Protein AF-A0A7H4PKT1-F1 (afdb_monomer_lite)

Structure (mmCIF, N/CA/C/O backbone):
data_AF-A0A7H4PKT1-F1
#
_entry.id   AF-A0A7H4PKT1-F1
#
loop_
_atom_site.group_PDB
_atom_site.id
_atom_site.type_symbol
_atom_site.label_atom_id
_atom_site.label_alt_id
_atom_site.label_comp_id
_atom_site.label_asym_id
_atom_site.label_entity_id
_atom_site.label_seq_id
_atom_site.pdbx_PDB_ins_code
_atom_site.Cartn_x
_atom_site.Cartn_y
_atom_site.Cartn_z
_atom_site.occupancy
_atom_site.B_iso_or_equiv
_atom_site.auth_seq_id
_atom_site.auth_comp_id
_atom_site.auth_asym_id
_atom_site.auth_atom_id
_atom_site.pdbx_PDB_model_num
ATOM 1 N N . MET A 1 1 ? 8.432 -3.704 10.593 1.00 69.25 1 MET A N 1
ATOM 2 C CA . MET A 1 1 ? 7.170 -3.297 9.937 1.00 69.25 1 MET A CA 1
ATOM 3 C C . MET A 1 1 ? 6.011 -3.115 10.908 1.00 69.25 1 MET A C 1
ATOM 5 O O . MET A 1 1 ? 5.411 -2.057 10.850 1.00 69.25 1 MET A O 1
ATOM 9 N N . ALA A 1 2 ? 5.717 -4.049 11.823 1.00 78.56 2 ALA A N 1
ATOM 10 C CA . ALA A 1 2 ? 4.533 -3.954 12.696 1.00 78.56 2 ALA A CA 1
ATOM 11 C C . ALA A 1 2 ? 4.415 -2.639 13.501 1.00 78.56 2 ALA A C 1
ATOM 13 O O . ALA A 1 2 ? 3.371 -1.999 13.464 1.00 78.56 2 ALA A O 1
ATOM 14 N N . MET A 1 3 ? 5.487 -2.190 14.168 1.00 85.56 3 MET A N 1
ATOM 15 C CA . MET A 1 3 ? 5.448 -0.941 14.946 1.00 85.56 3 MET A CA 1
ATOM 16 C C . MET A 1 3 ? 5.307 0.313 14.069 1.00 85.56 3 MET A C 1
ATOM 18 O O . MET A 1 3 ? 4.517 1.194 14.391 1.00 85.56 3 MET A O 1
ATOM 22 N N . LEU A 1 4 ? 6.015 0.374 12.935 1.00 86.81 4 LEU A N 1
ATOM 23 C CA . LEU A 1 4 ? 5.881 1.475 11.973 1.00 86.81 4 LEU A CA 1
ATOM 24 C C . LEU A 1 4 ? 4.470 1.511 11.366 1.00 86.81 4 LEU A C 1
ATOM 26 O O . LEU A 1 4 ? 3.860 2.569 11.316 1.00 86.81 4 LEU A O 1
ATOM 30 N N . GLY A 1 5 ? 3.928 0.352 10.981 1.00 82.88 5 GLY A N 1
ATOM 31 C CA . GLY A 1 5 ? 2.562 0.220 10.471 1.00 82.88 5 GLY A CA 1
ATOM 32 C C . GLY A 1 5 ? 1.507 0.645 11.493 1.00 82.88 5 GLY A C 1
ATOM 33 O O . GLY A 1 5 ? 0.538 1.297 11.122 1.00 82.88 5 GLY A O 1
ATOM 34 N N . ALA A 1 6 ? 1.726 0.374 12.785 1.00 85.19 6 ALA A N 1
ATOM 35 C CA . ALA A 1 6 ? 0.849 0.853 13.854 1.00 85.19 6 ALA A CA 1
ATOM 36 C C . ALA A 1 6 ? 0.838 2.381 13.969 1.00 85.19 6 ALA A C 1
ATOM 38 O O . ALA A 1 6 ? -0.232 2.981 14.070 1.00 85.19 6 ALA A O 1
ATOM 39 N N . ILE A 1 7 ? 2.016 3.009 13.919 1.00 89.06 7 ILE A N 1
ATOM 40 C CA . ILE A 1 7 ? 2.157 4.470 13.966 1.00 89.06 7 ILE A CA 1
ATOM 41 C C . ILE A 1 7 ? 1.513 5.104 12.728 1.00 89.06 7 ILE A C 1
ATOM 43 O O . ILE A 1 7 ? 0.706 6.021 12.860 1.00 89.06 7 ILE A O 1
ATOM 47 N N . GLU A 1 8 ? 1.808 4.579 11.539 1.00 87.25 8 GLU A N 1
ATOM 48 C CA . GLU A 1 8 ? 1.248 5.063 10.274 1.00 87.25 8 GLU A CA 1
ATOM 49 C C . GLU A 1 8 ? -0.271 4.876 10.209 1.00 87.25 8 GLU A C 1
ATOM 51 O O . GLU A 1 8 ? -0.988 5.779 9.786 1.00 87.25 8 GLU A O 1
ATOM 56 N N . SER A 1 9 ? -0.797 3.738 10.670 1.00 85.19 9 SER A N 1
ATOM 57 C CA . SER A 1 9 ? -2.240 3.494 10.742 1.00 85.19 9 SER A CA 1
ATOM 58 C C . SER A 1 9 ? -2.931 4.462 11.701 1.00 85.19 9 SER A C 1
ATOM 60 O O . SER A 1 9 ? -4.031 4.923 11.394 1.00 85.19 9 SER A O 1
ATOM 62 N N . LEU A 1 10 ? -2.302 4.789 12.833 1.00 87.50 10 LEU A N 1
ATOM 63 C CA . LEU A 1 10 ? -2.826 5.770 13.780 1.00 87.50 10 LEU A CA 1
ATOM 64 C C . LEU A 1 10 ? -2.793 7.185 13.186 1.00 87.50 10 LEU A C 1
ATOM 66 O O . LEU A 1 10 ? -3.784 7.905 13.280 1.00 87.50 10 LEU A O 1
ATOM 70 N N . LEU A 1 11 ? -1.695 7.564 12.524 1.00 86.12 11 LEU A N 1
ATOM 71 C CA . LEU A 1 11 ? -1.561 8.851 11.840 1.00 86.12 11 LEU A CA 1
ATOM 72 C C . LEU A 1 11 ? -2.599 8.997 10.720 1.00 86.12 11 LEU A C 1
ATOM 74 O O . LEU A 1 11 ? -3.273 10.021 10.628 1.00 86.12 11 LEU A O 1
ATOM 78 N N . CYS A 1 12 ? -2.776 7.950 9.913 1.00 82.12 12 CYS A N 1
ATOM 79 C CA . CYS A 1 12 ? -3.776 7.897 8.854 1.00 82.12 12 CYS A CA 1
ATOM 80 C C . CYS A 1 12 ? -5.191 8.045 9.429 1.00 82.12 12 CYS A C 1
ATOM 82 O O . CYS A 1 12 ? -5.964 8.852 8.922 1.00 82.12 12 CYS A O 1
ATOM 84 N N . ALA A 1 13 ? -5.506 7.339 10.523 1.00 84.75 13 ALA A N 1
ATOM 85 C CA . ALA A 1 13 ? -6.791 7.459 11.205 1.00 84.75 13 ALA A CA 1
ATOM 86 C C . ALA A 1 13 ? -7.036 8.887 11.713 1.00 84.75 13 ALA A C 1
ATOM 88 O O . ALA A 1 13 ? -8.096 9.434 11.456 1.00 84.75 13 ALA A O 1
ATOM 89 N N . VAL A 1 14 ? -6.057 9.537 12.352 1.00 85.75 14 VAL A N 1
ATOM 90 C CA . VAL A 1 14 ? -6.216 10.916 12.855 1.00 85.75 14 VAL A CA 1
ATOM 91 C C . VAL A 1 14 ? -6.408 11.926 11.718 1.00 85.75 14 VAL A C 1
ATOM 93 O O . VAL A 1 14 ? -7.255 12.814 11.823 1.00 85.75 14 VAL A O 1
ATOM 96 N N . VAL A 1 15 ? -5.654 11.794 10.623 1.00 85.06 15 VAL A N 1
ATOM 97 C CA . VAL A 1 15 ? -5.782 12.680 9.454 1.00 85.06 15 VAL A CA 1
ATOM 98 C C . VAL 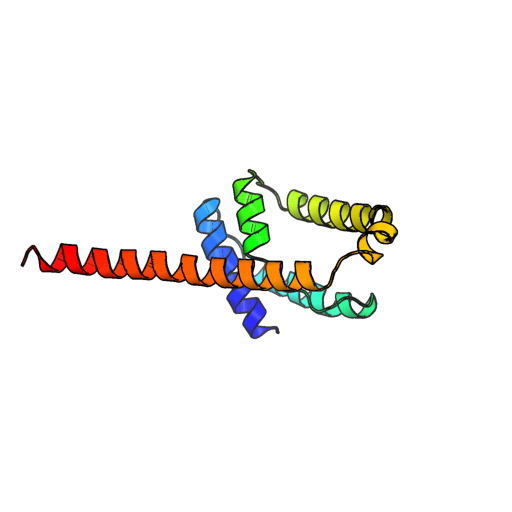A 1 15 ? -7.128 12.475 8.756 1.00 85.06 15 VAL A C 1
ATOM 100 O O . VAL A 1 15 ? -7.801 13.452 8.432 1.00 85.06 15 VAL A O 1
ATOM 103 N N . LEU A 1 16 ? -7.548 11.224 8.554 1.00 81.69 16 LEU A N 1
ATOM 104 C CA . LEU A 1 16 ? -8.817 10.893 7.904 1.00 81.69 16 LEU A CA 1
ATOM 105 C C . LEU A 1 16 ? -10.020 11.245 8.780 1.00 81.69 16 LEU A C 1
ATOM 107 O O . LEU A 1 16 ? -10.968 11.829 8.269 1.00 81.69 16 LEU A O 1
ATOM 111 N N . ASP A 1 17 ? -9.965 10.979 10.087 1.00 84.38 17 ASP A N 1
ATOM 112 C CA . ASP A 1 17 ? -10.998 11.374 11.054 1.00 84.38 17 ASP A CA 1
ATOM 113 C C . ASP A 1 17 ? -11.207 12.899 11.037 1.00 84.38 17 ASP A C 1
ATOM 115 O O . ASP A 1 17 ? -12.338 13.373 11.133 1.00 84.38 17 ASP A O 1
ATOM 119 N N . GLY A 1 18 ? -10.134 13.678 10.848 1.00 80.56 18 GLY A N 1
ATOM 120 C CA . GLY A 1 18 ? -10.208 15.130 10.660 1.00 80.56 18 GLY A CA 1
ATOM 121 C C . GLY A 1 18 ? -10.848 15.569 9.335 1.00 80.56 18 GLY A C 1
ATOM 122 O O . GLY A 1 18 ? -11.347 16.688 9.246 1.00 80.56 18 GLY A O 1
ATOM 123 N N . MET A 1 19 ? -10.863 14.704 8.316 1.00 81.19 19 MET A N 1
ATOM 124 C CA . MET A 1 19 ? -11.448 14.982 6.999 1.00 81.19 19 MET A CA 1
ATOM 125 C C . MET A 1 19 ? -12.893 14.481 6.858 1.00 81.19 19 MET A C 1
ATOM 127 O O . MET A 1 19 ? -13.691 15.140 6.197 1.00 81.19 19 MET A O 1
ATOM 131 N N . THR A 1 20 ? -13.240 13.332 7.448 1.00 77.38 20 THR A N 1
ATOM 132 C CA . THR A 1 20 ? -14.583 12.726 7.359 1.00 77.38 20 THR A CA 1
ATOM 133 C C . THR A 1 20 ? -15.441 12.926 8.609 1.00 77.38 20 THR A C 1
ATOM 135 O O . THR A 1 20 ? -16.635 12.643 8.564 1.00 77.38 20 THR A O 1
ATOM 138 N N . GLY A 1 21 ? -14.875 13.394 9.728 1.00 72.69 21 GLY A N 1
ATOM 139 C CA . GLY A 1 21 ? -15.604 13.639 10.983 1.00 72.69 21 GLY A CA 1
ATOM 140 C C . GLY A 1 21 ? -16.046 12.373 11.732 1.00 72.69 21 GLY A C 1
ATOM 141 O O . GLY A 1 21 ? -16.785 12.453 12.712 1.00 72.69 21 GLY A O 1
ATOM 142 N N . THR A 1 22 ? -15.610 11.197 11.283 1.00 74.19 22 THR A N 1
ATOM 143 C CA . THR A 1 22 ? -15.917 9.884 11.874 1.00 74.19 22 THR A CA 1
ATOM 144 C C . THR A 1 22 ? -14.752 9.385 12.726 1.00 74.19 22 THR A C 1
ATOM 146 O O . THR A 1 22 ? -13.6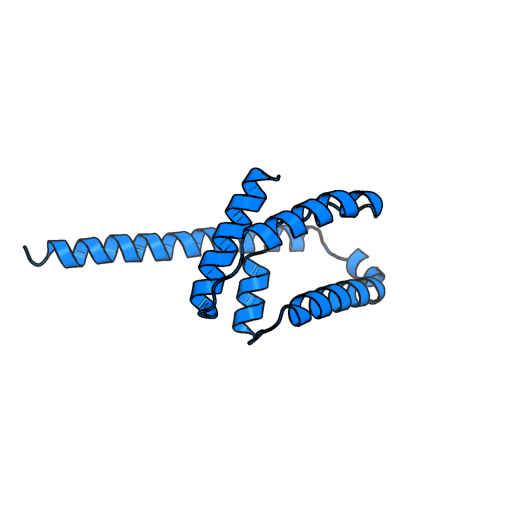42 9.860 12.550 1.00 74.19 22 THR A O 1
ATOM 149 N N . LYS A 1 23 ? -14.973 8.411 13.621 1.00 73.25 23 LYS A N 1
ATOM 150 C CA . LYS A 1 23 ? -13.903 7.750 14.394 1.00 73.25 23 LYS A CA 1
ATOM 151 C C . LYS A 1 23 ? -13.587 6.375 13.807 1.00 73.25 23 LYS A C 1
ATOM 153 O O . LYS A 1 23 ? -14.445 5.491 13.847 1.00 73.25 23 LYS A O 1
ATOM 158 N N . HIS A 1 24 ? -12.367 6.168 13.319 1.00 74.88 24 HIS A N 1
ATOM 159 C CA . HIS A 1 24 ? -11.910 4.850 12.866 1.00 74.88 24 HIS A CA 1
ATOM 160 C C . HIS A 1 24 ? -11.354 3.995 14.017 1.00 74.88 24 HIS A C 1
ATOM 162 O O . HIS A 1 24 ? -10.719 4.482 14.953 1.00 74.88 24 HIS A O 1
ATOM 168 N N . LYS A 1 25 ? -11.574 2.676 13.950 1.00 80.12 25 LYS A N 1
ATOM 169 C CA . LYS A 1 25 ? -11.031 1.709 14.917 1.00 80.12 25 LYS A CA 1
ATOM 170 C C . LYS A 1 25 ? -9.638 1.251 14.473 1.00 80.12 25 LYS A C 1
ATOM 172 O O . LYS A 1 25 ? -9.513 0.384 13.612 1.00 80.12 25 LYS A O 1
ATOM 177 N N . ALA A 1 26 ? -8.591 1.784 15.102 1.00 79.88 26 ALA A N 1
ATOM 178 C CA . ALA A 1 26 ? -7.202 1.448 14.769 1.00 79.88 26 ALA A CA 1
ATOM 179 C C . ALA A 1 26 ? -6.873 -0.052 14.936 1.00 79.88 26 ALA A C 1
ATOM 181 O O . ALA A 1 26 ? -6.140 -0.615 14.133 1.00 79.88 26 ALA A O 1
ATOM 182 N N . ASN A 1 27 ? -7.457 -0.733 15.932 1.00 85.75 27 ASN A N 1
ATOM 183 C CA . ASN A 1 27 ? -7.169 -2.152 16.183 1.00 85.75 27 ASN A CA 1
ATOM 184 C C . ASN A 1 27 ? -7.618 -3.075 15.032 1.00 85.75 27 ASN A C 1
ATOM 186 O O . ASN A 1 27 ? -6.914 -4.020 14.690 1.00 85.75 27 ASN A O 1
ATOM 190 N N . SER A 1 28 ? -8.768 -2.800 14.403 1.00 84.06 28 SER A N 1
ATOM 191 C CA . SER A 1 28 ? -9.236 -3.586 13.249 1.00 84.06 28 SER A CA 1
ATOM 192 C C . SER A 1 28 ? -8.387 -3.355 11.999 1.00 84.06 28 SER A C 1
ATOM 194 O O . SER A 1 28 ? -8.164 -4.295 11.244 1.00 84.06 28 SER A O 1
ATOM 196 N N . GLU A 1 29 ? -7.871 -2.138 11.812 1.00 83.81 29 GLU A N 1
ATOM 197 C CA . GLU A 1 29 ? -6.932 -1.826 10.726 1.00 83.81 29 GLU A CA 1
ATOM 198 C C . GLU A 1 29 ? -5.587 -2.539 10.947 1.00 83.81 29 GLU A C 1
ATOM 200 O O . GLU A 1 29 ? -5.038 -3.141 10.026 1.00 83.81 29 GLU A O 1
ATOM 205 N N . LEU A 1 30 ? -5.106 -2.573 12.196 1.00 86.44 30 LEU A N 1
ATOM 206 C CA . LEU A 1 30 ? -3.866 -3.253 12.568 1.00 86.44 30 LEU A CA 1
ATOM 207 C C . LEU A 1 30 ? -3.929 -4.767 12.322 1.00 86.44 30 LEU A C 1
ATOM 209 O O . LEU A 1 30 ? -2.996 -5.351 11.770 1.00 86.44 30 LEU A O 1
ATOM 213 N N . ILE A 1 31 ? -5.043 -5.400 12.704 1.00 88.31 31 ILE A N 1
ATOM 214 C CA . ILE A 1 31 ? -5.291 -6.823 12.441 1.00 88.31 31 ILE A CA 1
ATOM 215 C C . ILE A 1 31 ? -5.386 -7.073 10.930 1.00 88.31 31 ILE A C 1
ATOM 217 O O . ILE A 1 31 ? -4.802 -8.039 10.440 1.00 88.31 31 ILE A O 1
ATOM 221 N N . GLY A 1 32 ? -6.057 -6.190 10.181 1.00 87.94 32 GLY A N 1
ATOM 222 C CA . GLY A 1 32 ? -6.157 -6.277 8.723 1.00 87.94 32 GLY A CA 1
ATOM 223 C C . GLY A 1 32 ? -4.794 -6.230 8.026 1.00 87.94 32 GLY A C 1
ATOM 224 O O . GLY A 1 32 ? -4.500 -7.079 7.186 1.00 87.94 32 GLY A O 1
ATOM 225 N N . GLN A 1 33 ? -3.924 -5.300 8.420 1.00 88.44 33 GLN A N 1
ATOM 226 C CA . GLN A 1 33 ? -2.562 -5.189 7.885 1.00 88.44 33 GLN A CA 1
ATOM 227 C C . GLN A 1 33 ? -1.668 -6.357 8.305 1.00 88.44 33 GLN A C 1
ATOM 229 O O . GLN A 1 33 ? -0.870 -6.836 7.500 1.00 88.44 33 GLN A O 1
ATOM 234 N N . GLY A 1 34 ? -1.806 -6.841 9.543 1.00 89.25 34 GLY A N 1
ATOM 235 C CA . GLY A 1 34 ? -1.095 -8.025 10.023 1.00 89.25 34 GLY A CA 1
ATOM 236 C C . GLY A 1 34 ? -1.452 -9.266 9.209 1.00 89.25 34 GLY A C 1
ATOM 237 O O . GLY A 1 34 ? -0.561 -9.951 8.712 1.00 89.25 34 GLY A O 1
ATOM 238 N N . LEU A 1 35 ? -2.750 -9.505 8.995 1.00 90.62 35 LEU A N 1
ATOM 239 C CA . LEU A 1 35 ? -3.232 -10.613 8.173 1.00 90.62 35 LEU A CA 1
ATOM 240 C C . LEU A 1 35 ? -2.789 -10.452 6.711 1.00 90.62 35 LEU A C 1
ATOM 242 O O . LEU A 1 35 ? -2.276 -11.395 6.114 1.00 90.62 35 LEU A O 1
ATOM 246 N N . GLY A 1 36 ? -2.911 -9.243 6.156 1.00 89.25 36 GLY A N 1
ATOM 247 C CA . GLY A 1 36 ? -2.461 -8.926 4.802 1.00 89.25 36 GLY A CA 1
ATOM 248 C C . GLY A 1 36 ? -0.968 -9.183 4.604 1.00 89.25 36 GLY A C 1
ATOM 249 O O . GLY A 1 36 ? -0.585 -9.778 3.605 1.00 89.25 36 GLY A O 1
ATOM 250 N N . ASN A 1 37 ? -0.130 -8.827 5.579 1.00 90.06 37 ASN A N 1
ATOM 251 C CA . ASN A 1 37 ? 1.316 -9.055 5.520 1.00 90.06 37 ASN A CA 1
ATOM 252 C C . ASN A 1 37 ? 1.726 -10.512 5.752 1.00 90.06 37 ASN A C 1
ATOM 254 O O . ASN A 1 37 ? 2.810 -10.898 5.324 1.00 90.06 37 ASN A O 1
ATOM 258 N N . ILE A 1 38 ? 0.875 -11.325 6.384 1.00 91.38 38 ILE A N 1
ATOM 259 C CA . ILE A 1 38 ? 1.064 -12.778 6.444 1.00 91.38 38 ILE A CA 1
ATOM 260 C C . ILE A 1 38 ? 0.704 -13.407 5.095 1.00 91.38 38 ILE A C 1
ATOM 262 O O . ILE A 1 38 ? 1.440 -14.259 4.617 1.00 91.38 38 ILE A O 1
ATOM 266 N N . VAL A 1 39 ? -0.393 -12.976 4.462 1.00 92.38 39 VAL A N 1
ATOM 267 C CA . VAL A 1 39 ? -0.905 -13.570 3.214 1.00 92.38 39 VAL A CA 1
ATOM 268 C C . VAL A 1 39 ? -0.136 -13.099 1.971 1.00 92.38 39 VAL A C 1
ATOM 270 O O . VAL A 1 39 ? 0.133 -13.903 1.083 1.00 92.38 39 VAL A O 1
ATOM 273 N N . ALA A 1 40 ? 0.258 -11.825 1.895 1.00 90.81 40 ALA A N 1
ATOM 274 C CA . ALA A 1 40 ? 0.935 -11.223 0.741 1.00 90.81 40 ALA A CA 1
ATOM 275 C C . ALA A 1 40 ? 2.167 -11.998 0.221 1.00 90.81 40 ALA A C 1
ATOM 277 O O . ALA A 1 40 ? 2.222 -12.240 -0.989 1.00 90.81 40 ALA A O 1
ATOM 278 N N . PRO A 1 41 ? 3.128 -12.440 1.062 1.00 90.88 41 PRO A N 1
ATOM 279 C CA . PRO A 1 41 ? 4.310 -13.150 0.572 1.00 90.88 41 PRO A CA 1
ATOM 280 C C . PRO A 1 41 ? 3.988 -14.501 -0.085 1.00 90.88 41 PRO A C 1
ATOM 282 O O . PRO A 1 41 ? 4.738 -14.930 -0.959 1.00 90.88 41 PRO A O 1
ATOM 285 N N . PHE A 1 42 ? 2.859 -15.144 0.243 1.00 92.12 42 PHE A N 1
ATOM 286 C CA . PHE A 1 42 ? 2.448 -16.397 -0.409 1.00 92.12 42 PHE A CA 1
ATOM 287 C C . PHE A 1 42 ? 2.080 -16.218 -1.889 1.00 92.12 42 PHE A C 1
ATOM 289 O O . PHE A 1 42 ? 2.154 -17.174 -2.655 1.00 92.12 42 PHE A O 1
ATOM 296 N N . PHE A 1 43 ? 1.729 -15.000 -2.308 1.00 91.06 43 PHE A N 1
ATOM 297 C CA . PHE A 1 43 ? 1.407 -14.661 -3.697 1.00 91.06 43 PHE A CA 1
ATOM 298 C C . PHE A 1 43 ? 2.557 -13.921 -4.407 1.00 91.06 43 PHE A C 1
ATOM 300 O O . PHE A 1 43 ? 2.344 -13.310 -5.451 1.00 91.06 43 PHE A O 1
ATOM 307 N N . GLY A 1 44 ? 3.773 -13.933 -3.838 1.00 89.44 44 GLY A N 1
ATOM 308 C CA . GLY A 1 44 ? 4.909 -13.145 -4.339 1.00 89.44 44 GLY A CA 1
ATOM 309 C C . GLY A 1 44 ? 4.780 -11.640 -4.071 1.00 89.44 44 GLY A C 1
ATOM 310 O O . GLY A 1 44 ? 5.495 -10.835 -4.666 1.00 89.44 44 GLY A O 1
ATOM 311 N N . GLY A 1 45 ? 3.853 -11.249 -3.193 1.00 86.38 45 GLY A N 1
ATOM 312 C CA . GLY A 1 45 ? 3.620 -9.867 -2.806 1.00 86.38 45 GLY A CA 1
ATOM 313 C C . GLY A 1 45 ? 4.669 -9.353 -1.823 1.00 86.38 45 GLY A C 1
ATOM 314 O O . GLY A 1 45 ? 5.197 -10.085 -0.986 1.00 86.38 45 GLY A O 1
ATOM 315 N N . ILE A 1 46 ? 4.945 -8.055 -1.906 1.00 90.06 46 ILE A N 1
ATOM 316 C CA . ILE A 1 46 ? 5.759 -7.344 -0.919 1.00 90.06 46 ILE A CA 1
ATOM 317 C C . ILE A 1 46 ? 4.919 -6.982 0.308 1.00 90.06 46 ILE A C 1
ATOM 319 O O . ILE A 1 46 ? 3.690 -6.939 0.250 1.00 90.06 46 ILE A O 1
ATOM 323 N N . THR A 1 47 ? 5.588 -6.679 1.420 1.00 87.38 47 THR A N 1
ATOM 324 C CA . THR A 1 47 ? 4.913 -6.172 2.620 1.00 87.38 47 THR A CA 1
ATOM 325 C C . THR A 1 47 ? 4.080 -4.932 2.281 1.00 87.38 47 THR A C 1
ATOM 327 O O . THR A 1 47 ? 4.569 -3.96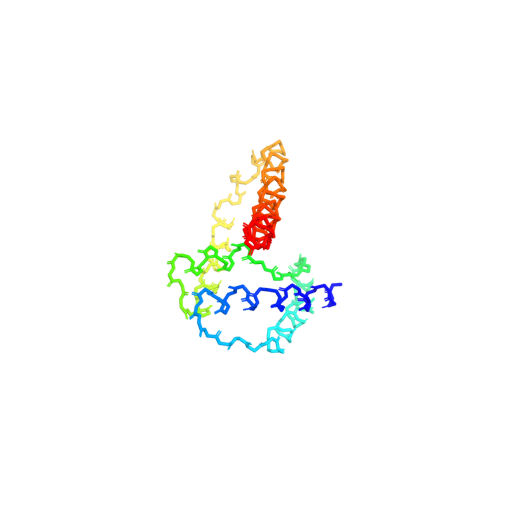9 1.690 1.00 87.38 47 THR A O 1
ATOM 330 N N . ALA A 1 48 ? 2.812 -4.955 2.671 1.00 83.56 48 ALA A N 1
ATOM 331 C CA . ALA A 1 48 ? 1.899 -3.838 2.549 1.00 83.56 48 ALA A CA 1
ATOM 332 C C . ALA A 1 48 ? 2.032 -2.901 3.760 1.00 83.56 48 ALA A C 1
ATOM 334 O O . ALA A 1 48 ? 2.250 -3.332 4.898 1.00 83.56 48 ALA A O 1
ATOM 335 N N . THR A 1 49 ? 1.888 -1.603 3.499 1.00 84.94 49 THR A N 1
ATOM 336 C CA . THR A 1 49 ? 1.841 -0.536 4.506 1.00 84.94 49 THR A CA 1
ATOM 337 C C . THR A 1 49 ? 0.648 0.377 4.239 1.00 84.94 49 THR A C 1
ATOM 339 O O . THR A 1 49 ? 0.157 0.448 3.106 1.00 84.94 49 THR A O 1
ATOM 342 N N . ALA A 1 50 ? 0.184 1.087 5.268 1.00 80.56 50 ALA A N 1
ATOM 343 C CA . ALA A 1 50 ? -0.843 2.111 5.123 1.00 80.56 50 ALA A CA 1
ATOM 344 C C . ALA A 1 50 ? -0.368 3.208 4.154 1.00 80.56 50 ALA A C 1
ATOM 346 O O . ALA A 1 50 ? 0.754 3.698 4.261 1.00 80.56 50 ALA A O 1
ATOM 347 N N . ALA A 1 51 ? -1.220 3.608 3.207 1.00 83.56 51 ALA A N 1
ATOM 348 C CA . ALA A 1 51 ? -0.896 4.626 2.207 1.00 83.56 51 ALA A CA 1
ATOM 349 C C . ALA A 1 51 ? -1.710 5.908 2.446 1.00 83.56 51 ALA A C 1
ATOM 351 O O . ALA A 1 51 ? -2.753 6.110 1.822 1.00 83.56 51 ALA A O 1
ATOM 352 N N . ILE A 1 52 ? -1.213 6.789 3.325 1.00 82.94 52 ILE A N 1
ATOM 353 C CA . ILE A 1 52 ? -1.892 8.037 3.730 1.00 82.94 52 ILE A CA 1
ATOM 354 C C . ILE A 1 52 ? -2.251 8.902 2.515 1.00 82.94 52 ILE A C 1
ATOM 356 O O . ILE A 1 52 ? -3.389 9.348 2.379 1.00 82.94 52 ILE A O 1
ATOM 360 N N . ALA A 1 53 ? -1.304 9.088 1.590 1.00 84.56 53 ALA A N 1
ATOM 361 C CA . ALA A 1 53 ? -1.500 9.913 0.398 1.00 84.56 53 ALA A CA 1
ATOM 362 C C . ALA A 1 53 ? -2.669 9.425 -0.478 1.00 84.56 53 ALA A C 1
ATOM 364 O O . ALA A 1 53 ? -3.460 10.234 -0.965 1.00 84.56 53 ALA A O 1
ATOM 365 N N . ARG A 1 54 ? -2.818 8.101 -0.636 1.00 85.31 54 ARG A N 1
ATOM 366 C CA . ARG A 1 54 ? -3.923 7.506 -1.401 1.00 85.31 54 ARG A CA 1
ATOM 367 C C . ARG A 1 54 ? -5.253 7.722 -0.687 1.00 85.31 54 ARG A C 1
ATOM 369 O O . ARG A 1 54 ? -6.208 8.159 -1.319 1.00 85.31 54 ARG A O 1
ATOM 376 N N . SER A 1 55 ? -5.318 7.443 0.614 1.00 86.94 55 SER A N 1
ATOM 377 C CA . SER A 1 55 ? -6.553 7.593 1.389 1.00 86.94 55 SER A CA 1
ATOM 378 C C . SER A 1 55 ? -7.018 9.051 1.452 1.00 86.94 55 SER A C 1
ATOM 380 O O . SER A 1 55 ? -8.202 9.318 1.271 1.00 86.94 55 SER A O 1
ATOM 382 N N . ALA A 1 56 ? -6.095 10.005 1.605 1.00 85.38 56 ALA A N 1
ATOM 383 C CA . ALA A 1 56 ? -6.408 11.432 1.582 1.00 85.38 56 ALA A CA 1
ATOM 384 C C . ALA A 1 56 ? -6.936 11.891 0.212 1.00 85.38 56 ALA A C 1
ATOM 386 O O . ALA A 1 56 ? -7.915 12.636 0.141 1.00 85.38 56 ALA A O 1
ATOM 387 N N . ALA A 1 57 ? -6.330 11.425 -0.886 1.00 86.38 57 ALA A N 1
ATOM 388 C CA . ALA A 1 57 ? -6.834 11.692 -2.232 1.00 86.38 57 ALA A CA 1
ATOM 389 C C . ALA A 1 57 ? -8.224 11.070 -2.456 1.00 86.38 57 ALA A C 1
ATOM 391 O O . ALA A 1 57 ? -9.092 11.708 -3.046 1.00 86.38 57 ALA A O 1
ATOM 392 N N . ASN A 1 58 ? -8.459 9.866 -1.927 1.00 87.38 58 ASN A N 1
ATOM 393 C CA . ASN A 1 58 ? -9.739 9.170 -2.032 1.00 87.38 58 ASN A CA 1
ATOM 394 C C . ASN A 1 58 ? -10.867 9.906 -1.289 1.00 87.38 58 ASN A C 1
ATOM 396 O O . ASN A 1 58 ? -11.948 10.105 -1.838 1.00 87.38 58 ASN A O 1
ATOM 400 N N . VAL A 1 59 ? -10.608 10.379 -0.066 1.00 86.88 59 VAL A N 1
ATOM 401 C CA . VAL A 1 59 ? -11.582 11.178 0.698 1.00 86.88 59 VAL A CA 1
ATOM 402 C C . VAL A 1 59 ? -11.846 12.524 0.023 1.00 86.88 59 VAL A C 1
ATOM 404 O O . VAL A 1 59 ? -12.994 12.949 -0.067 1.00 86.88 59 VAL A O 1
ATOM 407 N N . ARG A 1 60 ? -10.816 13.173 -0.538 1.00 85.19 60 ARG A N 1
ATOM 408 C CA . ARG A 1 60 ? -10.984 14.402 -1.336 1.00 85.19 60 ARG A CA 1
ATOM 409 C C . ARG A 1 60 ? -11.818 14.194 -2.599 1.00 85.19 60 ARG A C 1
ATOM 411 O O . ARG A 1 60 ? -12.500 15.120 -3.019 1.00 85.19 60 ARG A O 1
ATOM 418 N N . ALA A 1 61 ? -11.779 12.996 -3.178 1.00 85.62 61 ALA A N 1
ATOM 419 C CA . ALA A 1 61 ? -12.629 12.601 -4.298 1.00 85.62 61 ALA A CA 1
ATOM 420 C C . ALA A 1 61 ? -14.075 12.254 -3.877 1.00 85.62 61 ALA A C 1
ATOM 422 O O . ALA A 1 61 ? -14.878 11.881 -4.727 1.00 85.62 61 ALA A O 1
ATOM 423 N N . GLY A 1 62 ? -14.423 12.380 -2.588 1.00 84.25 62 GLY A N 1
ATOM 424 C CA . GLY A 1 62 ? -15.771 12.137 -2.067 1.00 84.25 62 GLY A CA 1
ATOM 425 C C . GLY A 1 62 ? -16.044 10.691 -1.646 1.00 84.25 62 GLY A C 1
ATOM 426 O O . GLY A 1 62 ? -17.204 10.310 -1.505 1.00 84.25 62 GLY A O 1
ATOM 427 N N . ALA A 1 63 ? -15.014 9.861 -1.449 1.00 82.19 63 ALA A N 1
ATOM 428 C CA . ALA A 1 63 ? -15.211 8.484 -1.004 1.00 82.19 63 ALA A CA 1
ATOM 429 C C . ALA A 1 63 ? -15.705 8.414 0.451 1.00 82.19 63 ALA A C 1
ATOM 431 O O . ALA A 1 63 ? -15.061 8.926 1.364 1.00 82.19 63 ALA A O 1
ATOM 432 N N . THR A 1 64 ? -16.822 7.716 0.667 1.00 79.25 64 THR A N 1
ATOM 433 C CA . THR A 1 64 ? -17.474 7.564 1.983 1.00 79.25 64 THR A CA 1
ATOM 434 C C . THR A 1 64 ? -17.505 6.123 2.495 1.00 79.25 64 THR A C 1
ATOM 436 O O . THR A 1 64 ? -17.891 5.887 3.637 1.00 79.25 64 THR A O 1
ATOM 439 N N . SER A 1 65 ? -17.111 5.144 1.673 1.00 83.06 65 SER A N 1
ATOM 440 C CA . SER A 1 65 ? -17.199 3.717 2.004 1.00 83.06 65 SER A CA 1
ATOM 441 C C . SER A 1 65 ? -15.894 2.962 1.708 1.00 83.06 65 SER A C 1
ATOM 443 O O . SER A 1 65 ? -15.159 3.333 0.783 1.00 83.06 65 SER A O 1
ATOM 445 N N . PRO A 1 66 ? -15.611 1.856 2.432 1.00 79.69 66 PRO A N 1
ATOM 446 C CA . PRO A 1 66 ? -14.440 1.007 2.178 1.00 79.69 66 PRO A CA 1
ATOM 447 C C . PRO A 1 66 ? -14.486 0.321 0.802 1.00 79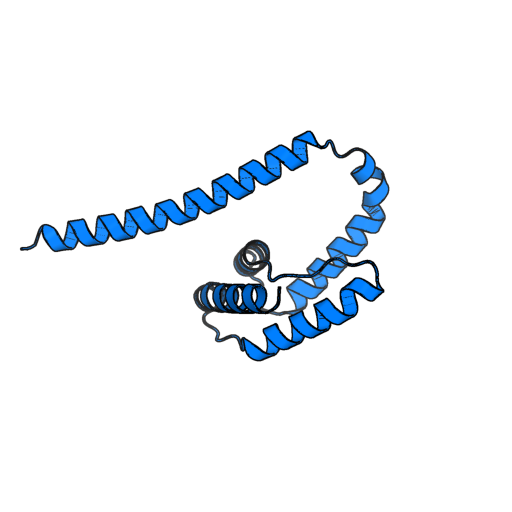.69 66 PRO A C 1
ATOM 449 O O . PRO A 1 66 ? -13.462 -0.145 0.305 1.00 79.69 66 PRO A O 1
ATOM 452 N N . VAL A 1 67 ? -15.653 0.311 0.147 1.00 86.06 67 VAL A N 1
ATOM 453 C CA . VAL A 1 67 ? -15.844 -0.245 -1.199 1.00 86.06 67 VAL A CA 1
ATOM 454 C C . VAL A 1 67 ? -14.995 0.501 -2.234 1.00 86.06 67 VAL A C 1
ATOM 456 O O . VAL A 1 67 ? -14.479 -0.125 -3.155 1.00 86.06 67 VAL A O 1
ATOM 459 N N . SER A 1 68 ? -14.760 1.808 -2.048 1.00 88.12 68 SER A N 1
ATOM 460 C CA . SER A 1 68 ? -13.896 2.590 -2.945 1.00 88.12 68 SER A CA 1
ATOM 461 C C . SER A 1 68 ? -12.469 2.021 -3.016 1.00 88.12 68 SER A C 1
ATOM 463 O O . SER A 1 68 ? -11.904 1.883 -4.102 1.00 88.12 68 SER A O 1
ATOM 465 N N . ALA A 1 69 ? -11.903 1.598 -1.880 1.00 86.75 69 ALA A N 1
ATOM 466 C CA . ALA A 1 69 ? -10.560 1.019 -1.842 1.00 86.75 69 ALA A CA 1
ATOM 467 C C . ALA A 1 69 ? -10.490 -0.341 -2.560 1.00 86.75 69 ALA A C 1
ATOM 469 O O . ALA A 1 69 ? -9.512 -0.618 -3.254 1.00 86.75 69 ALA A O 1
ATOM 470 N N . VAL A 1 70 ? -11.540 -1.164 -2.442 1.00 90.31 70 VAL A N 1
ATOM 471 C CA . VAL A 1 70 ? -11.639 -2.463 -3.132 1.00 90.31 70 VAL A CA 1
ATOM 472 C C . VAL A 1 70 ? -11.757 -2.269 -4.642 1.00 90.31 70 VAL A C 1
ATOM 474 O O . VAL A 1 70 ? -11.025 -2.903 -5.399 1.00 90.31 70 VAL A O 1
ATOM 477 N N . ILE A 1 71 ? -12.622 -1.352 -5.088 1.00 92.38 71 ILE A N 1
ATOM 478 C CA . ILE A 1 71 ? -12.762 -1.014 -6.511 1.00 92.38 71 ILE A CA 1
ATOM 479 C C . ILE A 1 71 ? -11.434 -0.487 -7.057 1.00 92.38 71 ILE A C 1
ATOM 481 O O . ILE A 1 71 ? -11.001 -0.918 -8.121 1.00 92.38 71 ILE A O 1
ATOM 485 N N . HIS A 1 72 ? -10.748 0.391 -6.319 1.00 91.19 72 HIS A N 1
ATOM 486 C CA . HIS A 1 72 ? -9.436 0.893 -6.718 1.00 91.19 72 HIS A CA 1
ATOM 487 C C . HIS A 1 72 ? -8.407 -0.237 -6.873 1.00 91.19 72 HIS A C 1
ATOM 489 O O . HIS A 1 72 ? -7.686 -0.267 -7.866 1.00 91.19 72 HIS A O 1
ATOM 495 N N . ALA A 1 73 ? -8.359 -1.197 -5.943 1.00 90.75 73 ALA A N 1
ATOM 496 C CA . ALA A 1 73 ? -7.460 -2.346 -6.046 1.00 90.75 73 ALA A CA 1
ATOM 497 C C . ALA A 1 73 ? -7.770 -3.225 -7.273 1.00 90.75 73 ALA A C 1
ATOM 499 O O . ALA A 1 73 ? -6.855 -3.605 -8.002 1.00 90.75 73 ALA A O 1
ATOM 500 N N . LEU A 1 74 ? -9.051 -3.495 -7.546 1.00 94.25 74 LEU A N 1
ATOM 501 C CA . LEU A 1 74 ? -9.480 -4.244 -8.732 1.00 94.25 74 LEU A CA 1
ATOM 502 C C . LEU A 1 74 ? -9.144 -3.508 -10.033 1.00 94.25 74 LEU A C 1
ATOM 504 O O . LEU A 1 74 ? -8.646 -4.126 -10.972 1.00 94.25 74 LEU A O 1
ATOM 508 N N . LEU A 1 75 ? -9.363 -2.191 -10.076 1.00 94.06 75 LEU A N 1
ATOM 509 C CA . LEU A 1 75 ? -8.994 -1.356 -11.218 1.00 94.06 75 LEU A CA 1
ATOM 510 C C . LEU A 1 75 ? -7.490 -1.390 -11.472 1.00 94.06 75 LEU A C 1
ATOM 512 O O . LEU A 1 75 ? -7.084 -1.495 -12.622 1.00 94.06 75 LEU A O 1
ATOM 516 N N . VAL A 1 76 ? -6.664 -1.347 -10.424 1.00 92.00 76 VAL A N 1
ATOM 517 C CA . VAL A 1 76 ? -5.207 -1.455 -10.566 1.00 92.00 76 VAL A CA 1
ATOM 518 C C . VAL A 1 76 ? -4.809 -2.825 -11.113 1.00 92.00 76 VAL A C 1
ATOM 520 O O . VAL A 1 76 ? -3.997 -2.882 -12.029 1.00 92.00 76 VAL A O 1
ATOM 523 N N . ILE A 1 77 ? -5.394 -3.921 -10.619 1.00 92.50 77 ILE A N 1
ATOM 524 C CA . ILE A 1 77 ? -5.108 -5.272 -11.133 1.00 92.50 77 ILE A CA 1
ATOM 525 C C . ILE A 1 77 ? -5.511 -5.389 -12.610 1.00 92.50 77 ILE A C 1
ATOM 527 O O . ILE A 1 77 ? -4.717 -5.845 -13.430 1.00 92.50 77 ILE A O 1
ATOM 531 N N . MET A 1 78 ? -6.713 -4.936 -12.970 1.00 94.19 78 MET A N 1
ATOM 532 C CA . MET A 1 78 ? -7.196 -4.968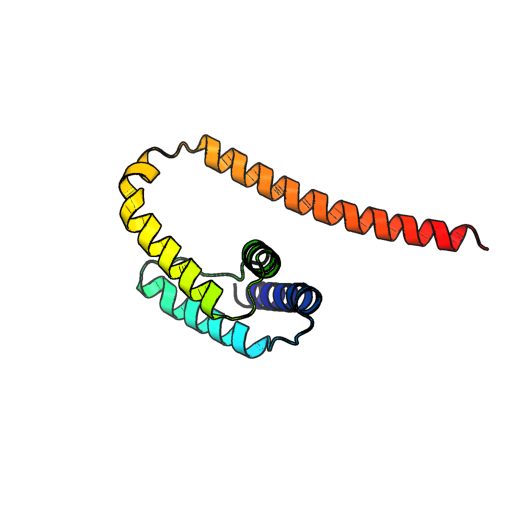 -14.353 1.00 94.19 78 MET A CA 1
ATOM 533 C C . MET A 1 78 ? -6.343 -4.082 -15.269 1.00 94.19 78 MET A C 1
ATOM 535 O O . MET A 1 78 ? -5.946 -4.515 -16.349 1.00 94.19 78 MET A O 1
ATOM 539 N N . ALA A 1 79 ? -6.017 -2.867 -14.825 1.00 92.69 79 ALA A N 1
ATOM 540 C CA . ALA A 1 79 ? -5.149 -1.961 -15.560 1.00 92.69 79 ALA A CA 1
ATOM 541 C C . ALA A 1 79 ? -3.764 -2.575 -15.757 1.00 92.69 79 ALA A C 1
ATOM 543 O O . ALA A 1 79 ? -3.263 -2.549 -16.869 1.00 92.69 79 ALA A O 1
ATOM 544 N N . LEU A 1 80 ? -3.165 -3.187 -14.733 1.00 90.25 80 LEU A N 1
ATOM 545 C CA . LEU A 1 80 ? -1.870 -3.853 -14.867 1.00 90.25 80 LEU A CA 1
ATOM 546 C C . LEU A 1 80 ? -1.915 -4.992 -15.884 1.00 90.25 80 LEU A C 1
ATOM 548 O O . LEU A 1 80 ? -1.003 -5.087 -16.692 1.00 90.25 80 LEU A O 1
ATOM 552 N N . LEU A 1 81 ? -2.966 -5.815 -15.904 1.00 90.44 81 LEU A N 1
ATOM 553 C CA . LEU A 1 81 ? -3.085 -6.904 -16.881 1.00 90.44 81 LEU A CA 1
ATOM 554 C C . LEU A 1 81 ? -3.188 -6.394 -18.327 1.00 90.44 81 LEU A C 1
ATOM 556 O O . LEU A 1 81 ? -2.616 -7.002 -19.228 1.00 90.44 81 LEU A O 1
ATOM 560 N N . VAL A 1 82 ? -3.877 -5.271 -18.553 1.00 92.25 82 VAL A N 1
ATOM 561 C CA . VAL A 1 82 ? -4.048 -4.679 -19.893 1.00 92.25 82 VAL A CA 1
ATOM 562 C C . VAL A 1 82 ? -2.830 -3.849 -20.316 1.00 92.25 82 VAL A C 1
ATOM 564 O O . VAL A 1 82 ? -2.396 -3.918 -21.463 1.00 92.25 82 VAL A O 1
ATOM 567 N N . LEU A 1 83 ? -2.270 -3.059 -19.398 1.00 89.12 83 LEU A N 1
ATOM 568 C CA . LEU A 1 83 ? -1.172 -2.121 -19.650 1.00 89.12 83 LEU A CA 1
ATOM 569 C C . LEU A 1 83 ? 0.218 -2.731 -19.419 1.00 89.12 83 LEU A C 1
ATOM 571 O O . LEU A 1 83 ? 1.208 -2.073 -19.731 1.00 89.12 83 LEU A O 1
ATOM 575 N N . ALA A 1 84 ? 0.318 -3.970 -18.925 1.00 87.12 84 ALA A N 1
ATOM 576 C CA . ALA A 1 84 ? 1.572 -4.708 -18.740 1.00 87.12 84 ALA A CA 1
ATOM 577 C C . ALA A 1 84 ? 2.571 -4.571 -19.908 1.00 87.12 84 ALA A C 1
ATOM 579 O O . ALA A 1 84 ? 3.726 -4.233 -19.638 1.00 87.12 84 ALA A O 1
ATOM 580 N N . PRO A 1 85 ? 2.188 -4.769 -21.190 1.00 83.50 85 PRO A N 1
ATOM 581 C CA . PRO A 1 85 ? 3.135 -4.617 -22.295 1.00 83.50 85 PRO A CA 1
ATOM 582 C C . PRO A 1 85 ? 3.648 -3.178 -22.440 1.00 83.50 85 PRO A C 1
ATOM 584 O O . PRO A 1 85 ? 4.812 -2.976 -22.778 1.00 83.50 85 PRO A O 1
ATOM 587 N N . LEU A 1 86 ? 2.827 -2.176 -22.118 1.00 85.50 86 LEU A N 1
ATOM 588 C CA . LEU A 1 86 ? 3.198 -0.763 -22.203 1.00 85.50 86 LEU A CA 1
ATOM 589 C C . LEU A 1 86 ? 4.124 -0.335 -21.053 1.00 85.50 86 LEU A C 1
ATOM 591 O O . LEU A 1 86 ? 5.010 0.495 -21.248 1.00 85.50 86 LEU A O 1
ATOM 595 N N . LEU A 1 87 ? 3.964 -0.937 -19.867 1.00 83.06 87 LEU A N 1
ATOM 596 C CA . LEU A 1 87 ? 4.828 -0.692 -18.705 1.00 83.06 87 LEU A CA 1
ATOM 597 C C . LEU A 1 87 ? 6.287 -1.115 -18.945 1.00 83.06 87 LEU A C 1
ATOM 599 O O . LEU A 1 87 ? 7.180 -0.590 -18.285 1.00 83.06 87 LEU A O 1
ATOM 603 N N . SER A 1 88 ? 6.549 -2.020 -19.892 1.00 82.69 88 SER A N 1
ATOM 604 C CA . SER A 1 88 ? 7.915 -2.459 -20.215 1.00 82.69 88 SER A CA 1
ATOM 605 C C . SER A 1 88 ? 8.791 -1.352 -20.823 1.00 82.69 88 SER A C 1
ATOM 607 O O . SER A 1 88 ? 10.016 -1.423 -20.741 1.00 82.69 88 SER A O 1
ATOM 609 N N . TRP A 1 89 ? 8.181 -0.293 -21.367 1.00 88.12 89 TRP A N 1
ATOM 610 C CA . TRP A 1 89 ? 8.886 0.871 -21.912 1.00 88.12 89 TRP A CA 1
ATOM 611 C C . TRP A 1 89 ? 9.085 2.004 -20.905 1.00 88.12 89 TRP A C 1
ATOM 613 O O . TRP A 1 89 ? 9.521 3.089 -21.289 1.00 88.12 89 TRP A O 1
ATOM 623 N N . LEU A 1 90 ? 8.763 1.794 -19.627 1.00 86.75 90 LEU A N 1
ATOM 624 C CA . LEU A 1 90 ? 8.836 2.856 -18.633 1.00 86.75 90 LEU A CA 1
ATOM 625 C C . LEU A 1 90 ? 10.306 3.224 -18.338 1.00 86.75 90 LEU A C 1
ATOM 627 O O . LEU A 1 90 ? 11.053 2.397 -17.806 1.00 86.75 90 LEU A O 1
ATOM 631 N N . PRO A 1 91 ? 10.753 4.456 -18.651 1.00 89.31 91 PRO A N 1
ATOM 632 C CA . PRO A 1 91 ? 12.137 4.842 -18.428 1.00 89.31 91 PRO A CA 1
ATOM 633 C C . PRO A 1 91 ? 12.404 5.017 -16.929 1.00 89.31 91 PRO A C 1
ATOM 635 O O . PRO A 1 91 ? 11.650 5.693 -16.223 1.00 89.31 91 PRO A O 1
ATOM 638 N N . LEU A 1 92 ? 13.526 4.475 -16.441 1.00 90.12 92 LEU A N 1
ATOM 639 C CA . LEU A 1 92 ? 13.921 4.606 -15.030 1.00 90.12 92 LEU A CA 1
ATOM 640 C C . LEU A 1 92 ? 14.086 6.076 -14.597 1.00 90.12 92 LEU A C 1
ATOM 642 O O . LEU A 1 92 ? 13.879 6.401 -13.428 1.00 90.12 92 LEU A O 1
ATOM 646 N N . SER A 1 93 ? 14.396 6.978 -15.534 1.00 92.25 93 SER A N 1
ATOM 647 C CA . SER A 1 93 ? 14.511 8.417 -15.269 1.00 92.25 93 SER A CA 1
ATOM 648 C C . SER A 1 93 ? 13.192 9.045 -14.809 1.00 92.25 93 SER A C 1
ATOM 650 O O . SER A 1 93 ? 13.197 9.879 -13.904 1.00 92.25 93 SER A O 1
ATOM 652 N N . ALA A 1 94 ? 12.055 8.616 -15.367 1.00 92.50 94 ALA A N 1
ATOM 653 C CA . ALA A 1 94 ? 10.745 9.123 -14.966 1.00 92.50 94 ALA A CA 1
ATOM 654 C C . ALA A 1 94 ? 10.394 8.703 -13.531 1.00 92.50 94 ALA A C 1
ATOM 656 O O . ALA A 1 94 ? 9.834 9.493 -12.772 1.00 92.50 94 ALA A O 1
ATOM 657 N N . MET A 1 95 ? 10.770 7.484 -13.130 1.00 90.75 95 MET A N 1
ATOM 658 C CA . MET A 1 95 ? 10.562 7.007 -11.760 1.00 90.75 95 MET A CA 1
ATOM 659 C C . MET A 1 95 ? 11.436 7.764 -10.756 1.00 90.75 95 MET A C 1
ATOM 661 O O . MET A 1 95 ? 10.949 8.137 -9.691 1.00 90.75 95 MET A O 1
ATOM 665 N N . ALA A 1 96 ? 12.687 8.078 -11.106 1.00 92.94 96 ALA A N 1
ATOM 666 C CA . ALA A 1 96 ? 13.551 8.906 -10.263 1.00 92.94 96 ALA A CA 1
ATOM 667 C C . ALA A 1 96 ? 12.974 10.319 -10.055 1.00 92.94 96 ALA A C 1
ATOM 669 O O . ALA A 1 96 ? 12.912 10.802 -8.923 1.00 92.94 96 ALA A O 1
ATOM 670 N N . ALA A 1 97 ? 12.486 10.955 -11.125 1.00 93.81 97 ALA A N 1
ATOM 671 C CA . ALA A 1 97 ? 11.835 12.262 -11.039 1.00 93.81 97 ALA A CA 1
ATOM 672 C C . ALA A 1 97 ? 10.566 12.224 -10.168 1.00 93.81 97 ALA A C 1
ATOM 674 O O . ALA A 1 97 ? 10.352 13.119 -9.352 1.00 93.81 97 ALA A O 1
ATOM 675 N N . LEU A 1 98 ? 9.751 11.169 -10.288 1.00 91.88 98 LEU A N 1
ATOM 676 C CA . LEU A 1 98 ? 8.561 10.980 -9.457 1.00 91.88 98 LEU A CA 1
ATOM 677 C C . LEU A 1 98 ? 8.915 10.874 -7.966 1.00 91.88 98 LEU A C 1
ATOM 679 O O . LEU A 1 98 ? 8.269 11.517 -7.140 1.00 91.88 98 LEU A O 1
ATOM 683 N N . LEU A 1 99 ? 9.950 10.103 -7.617 1.00 91.19 99 LEU A N 1
ATOM 684 C CA . LEU A 1 99 ? 10.401 9.962 -6.228 1.00 91.19 99 LEU A CA 1
ATOM 685 C C . LEU A 1 99 ? 10.900 11.294 -5.648 1.00 91.19 99 LEU A C 1
ATOM 687 O O . LEU A 1 99 ? 10.545 11.628 -4.518 1.00 91.19 99 LEU A O 1
ATOM 691 N N . LEU A 1 100 ? 11.649 12.083 -6.430 1.00 92.62 100 LEU A N 1
ATOM 692 C CA . LEU A 1 100 ? 12.074 13.431 -6.034 1.00 92.62 100 LEU A CA 1
ATOM 693 C C . LEU A 1 100 ? 10.879 14.365 -5.818 1.00 92.62 100 LEU A C 1
ATOM 695 O O . LEU A 1 100 ? 10.826 15.071 -4.814 1.00 92.62 100 LEU A O 1
ATOM 699 N N . MET A 1 101 ? 9.892 14.335 -6.716 1.00 90.56 101 MET A N 1
ATOM 700 C CA . MET A 1 101 ? 8.678 15.145 -6.594 1.00 90.56 101 MET A CA 1
ATOM 701 C C . MET A 1 101 ? 7.886 14.794 -5.326 1.00 90.56 101 MET A C 1
ATOM 703 O O . MET A 1 101 ? 7.404 15.682 -4.624 1.00 90.56 101 MET A O 1
ATOM 707 N N . VAL A 1 102 ? 7.755 13.502 -5.007 1.00 88.38 102 VAL A N 1
ATOM 708 C CA . VAL A 1 102 ? 7.067 13.047 -3.789 1.00 88.38 102 VAL A CA 1
ATOM 709 C C . VAL A 1 102 ? 7.831 13.477 -2.537 1.00 88.38 102 VAL A C 1
ATOM 711 O O . VAL A 1 102 ? 7.205 13.980 -1.604 1.00 88.38 102 VAL A O 1
ATOM 714 N N . ALA A 1 103 ? 9.159 13.340 -2.524 1.00 88.12 103 ALA A N 1
ATOM 715 C CA . ALA A 1 103 ? 9.994 13.807 -1.419 1.00 88.12 103 ALA A CA 1
ATOM 716 C C . ALA A 1 103 ? 9.833 15.323 -1.192 1.00 88.12 103 ALA A C 1
ATOM 718 O O . ALA A 1 103 ? 9.517 15.747 -0.077 1.00 88.12 103 ALA A O 1
ATOM 719 N N . TRP A 1 104 ? 9.911 16.112 -2.269 1.00 89.88 104 TRP A N 1
ATOM 720 C CA . TRP A 1 104 ? 9.711 17.565 -2.243 1.00 89.88 104 TRP A CA 1
ATOM 721 C C . TRP A 1 104 ? 8.301 17.967 -1.778 1.00 89.88 104 TRP A C 1
ATOM 723 O O . TRP A 1 104 ? 8.080 18.998 -1.139 1.00 89.88 104 TRP A O 1
ATOM 733 N N . ASN A 1 105 ? 7.288 17.153 -2.075 1.00 86.12 105 ASN A N 1
ATOM 734 C CA . ASN A 1 105 ? 5.932 17.430 -1.613 1.00 86.12 105 ASN A CA 1
ATOM 735 C C . ASN A 1 105 ? 5.761 17.187 -0.099 1.00 86.12 105 ASN A C 1
ATOM 737 O O . ASN A 1 105 ? 5.010 17.911 0.565 1.00 86.12 105 ASN A O 1
ATOM 741 N N . MET A 1 106 ? 6.454 16.192 0.463 1.00 80.62 106 MET A N 1
ATOM 742 C CA . MET A 1 106 ? 6.379 15.877 1.895 1.00 80.62 106 MET A CA 1
ATOM 743 C C . MET A 1 106 ? 7.116 16.908 2.757 1.00 80.62 106 MET A C 1
ATOM 745 O O . MET A 1 106 ? 6.574 17.341 3.775 1.00 80.62 106 MET A O 1
ATOM 749 N N . GLU A 1 107 ? 8.291 17.380 2.328 1.00 81.44 107 GLU A N 1
ATOM 750 C CA . GLU A 1 107 ? 9.024 18.437 3.048 1.00 81.44 107 GLU A CA 1
ATOM 751 C C . GLU A 1 107 ? 8.256 19.769 3.047 1.00 81.44 107 GLU A C 1
ATOM 753 O O . GLU A 1 107 ? 8.114 20.421 4.085 1.00 81.44 107 GLU A O 1
ATOM 758 N N . ARG A 1 108 ? 7.655 20.138 1.907 1.00 76.50 108 ARG A N 1
ATOM 759 C CA . ARG A 1 108 ? 6.917 21.396 1.778 1.00 76.50 108 ARG A CA 1
ATOM 760 C C . ARG A 1 108 ? 5.678 21.422 2.670 1.00 76.50 108 ARG A C 1
ATOM 762 O O . ARG A 1 108 ? 5.341 22.461 3.240 1.00 76.50 108 ARG A O 1
ATOM 769 N N . SER A 1 109 ? 5.021 20.272 2.822 1.00 67.12 109 SER A N 1
ATOM 770 C CA . SER A 1 109 ? 3.887 20.109 3.738 1.00 67.12 109 SER A CA 1
ATOM 771 C C . SER A 1 109 ? 4.310 20.291 5.204 1.00 67.12 109 SER A C 1
ATOM 773 O O . SER A 1 109 ? 3.575 20.903 5.981 1.00 67.12 109 SER A O 1
ATOM 775 N N . ALA A 1 110 ? 5.516 19.846 5.579 1.00 64.56 110 ALA A N 1
ATOM 776 C CA . ALA A 1 110 ? 6.067 20.043 6.922 1.00 64.56 110 ALA A CA 1
ATOM 777 C C . ALA A 1 110 ? 6.414 21.518 7.211 1.00 64.56 110 ALA A C 1
ATOM 779 O O . ALA A 1 110 ? 6.136 22.026 8.302 1.00 64.56 110 ALA A O 1
ATOM 780 N N . GLN A 1 111 ? 6.954 22.245 6.227 1.00 62.22 111 GLN A N 1
ATOM 781 C CA . GLN A 1 111 ? 7.293 23.667 6.377 1.00 62.22 111 GLN A CA 1
ATOM 782 C C . GLN A 1 111 ? 6.073 24.573 6.564 1.00 62.22 111 GLN A C 1
ATOM 784 O O . GLN A 1 111 ? 6.122 25.468 7.404 1.00 62.22 111 GLN A O 1
ATOM 789 N N . GLY A 1 112 ? 4.954 24.312 5.880 1.00 60.09 112 GLY A N 1
ATOM 790 C CA . GLY A 1 112 ? 3.719 25.084 6.080 1.00 60.09 112 GLY A CA 1
ATOM 791 C C . GLY A 1 112 ? 3.197 25.033 7.525 1.00 60.09 112 GLY A C 1
ATOM 792 O O . GLY A 1 112 ? 2.730 26.044 8.057 1.00 60.09 112 GLY A O 1
ATOM 793 N N . SER A 1 113 ? 3.346 23.885 8.197 1.00 59.59 113 SER A N 1
ATOM 794 C CA . SER A 1 113 ? 2.955 23.724 9.603 1.00 59.59 113 SER A CA 1
ATOM 795 C C . SER A 1 113 ? 3.910 24.448 10.561 1.00 59.59 113 SER A C 1
ATOM 797 O O . SER A 1 113 ? 3.458 25.055 11.533 1.00 59.59 113 SER A O 1
ATOM 799 N N . LEU A 1 114 ? 5.219 24.446 10.276 1.00 61.16 114 LEU A N 1
ATOM 800 C CA . LEU A 1 114 ? 6.220 25.186 11.055 1.00 61.16 114 LEU A CA 1
ATOM 801 C C . LEU A 1 114 ? 6.047 26.703 10.910 1.00 61.16 114 LEU A C 1
ATOM 803 O O . LEU A 1 114 ? 6.111 27.415 11.908 1.00 61.16 114 LEU A O 1
ATOM 807 N N . THR A 1 115 ? 5.754 27.202 9.705 1.00 63.47 115 THR A N 1
ATOM 808 C CA . THR A 1 115 ? 5.471 28.627 9.477 1.00 63.47 115 THR A CA 1
ATOM 809 C C . THR A 1 115 ? 4.192 29.071 10.187 1.00 63.47 115 THR A C 1
ATOM 811 O O . THR A 1 115 ? 4.171 30.154 10.765 1.00 63.47 115 THR A O 1
ATOM 814 N N . CYS A 1 116 ? 3.145 28.239 10.216 1.00 57.34 116 CYS A N 1
ATOM 815 C CA . CYS A 1 116 ? 1.917 28.540 10.958 1.00 57.34 116 CYS A CA 1
ATOM 816 C C . CYS A 1 116 ? 2.151 28.555 12.482 1.00 57.34 116 CYS A C 1
ATOM 818 O O . CYS A 1 116 ? 1.697 29.467 13.174 1.00 57.34 116 CYS A O 1
ATOM 820 N N . CYS A 1 117 ? 2.929 27.599 13.005 1.00 60.00 117 CYS A N 1
ATOM 821 C CA . CYS A 1 117 ? 3.289 27.554 14.425 1.00 60.00 117 CYS A CA 1
ATOM 822 C C . CYS A 1 117 ? 4.175 28.751 14.826 1.00 60.00 117 CYS A C 1
ATOM 824 O O . CYS A 1 117 ? 3.914 29.41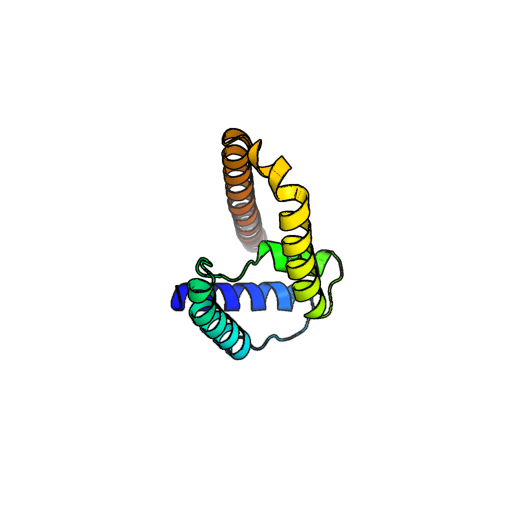5 15.829 1.00 60.00 117 CYS A O 1
ATOM 826 N N . ALA A 1 118 ? 5.149 29.109 13.982 1.00 63.97 118 ALA A N 1
ATOM 827 C CA . ALA A 1 118 ? 5.998 30.285 14.169 1.00 63.97 118 ALA A CA 1
ATOM 828 C C . ALA A 1 118 ? 5.211 31.609 14.073 1.00 63.97 118 ALA A C 1
ATOM 830 O O . ALA A 1 118 ? 5.474 32.546 14.829 1.00 63.97 118 ALA A O 1
ATOM 831 N N . MET A 1 119 ? 4.214 31.694 13.186 1.00 60.62 119 MET A N 1
ATOM 832 C CA . MET A 1 119 ? 3.325 32.857 13.071 1.00 60.62 119 MET A CA 1
ATOM 833 C C . MET A 1 119 ? 2.418 33.007 14.296 1.00 60.62 119 MET A C 1
ATOM 835 O O . MET A 1 119 ? 2.281 34.118 14.804 1.00 60.62 119 MET A O 1
ATOM 839 N N . ARG A 1 120 ? 1.871 31.906 14.832 1.00 60.50 120 ARG A N 1
ATOM 840 C CA . ARG A 1 120 ? 1.021 31.937 16.033 1.00 60.50 120 ARG A CA 1
ATOM 841 C C . ARG A 1 120 ? 1.767 32.431 17.272 1.00 60.50 120 ARG A C 1
ATOM 843 O O . ARG A 1 120 ? 1.175 33.130 18.087 1.00 60.50 120 ARG A O 1
ATOM 850 N N . GLN A 1 121 ? 3.065 32.144 17.374 1.00 59.69 121 GLN A N 1
ATOM 851 C CA . GLN A 1 121 ? 3.906 32.653 18.458 1.00 59.69 121 GLN A CA 1
ATOM 852 C C . GLN A 1 121 ? 4.225 34.152 18.305 1.00 59.69 121 GLN A C 1
ATOM 854 O O . GLN A 1 121 ? 4.281 34.868 19.304 1.00 59.69 121 GLN A O 1
ATOM 859 N N . LYS A 1 122 ? 4.354 34.659 17.069 1.00 56.88 122 LYS A N 1
ATOM 860 C CA . LYS A 1 122 ? 4.519 36.100 16.794 1.00 56.88 122 LYS A CA 1
ATOM 861 C C . LYS A 1 122 ? 3.273 36.919 17.146 1.00 56.88 122 LYS A C 1
ATOM 863 O O . LYS A 1 122 ? 3.420 38.033 17.636 1.00 56.88 122 LYS A O 1
ATOM 868 N N . THR A 1 123 ? 2.066 36.388 16.943 1.00 59.75 123 THR A N 1
ATOM 869 C CA . THR A 1 123 ? 0.824 37.115 17.272 1.00 59.75 123 THR A CA 1
ATOM 870 C C . THR A 1 123 ? 0.578 37.205 18.782 1.00 59.75 123 THR A C 1
ATOM 872 O O . THR A 1 123 ? 0.068 38.217 19.244 1.00 59.75 123 THR A O 1
ATOM 875 N N . THR A 1 124 ? 0.996 36.208 19.572 1.00 56.56 124 THR A N 1
ATOM 876 C CA . THR A 1 124 ? 0.903 36.255 21.047 1.00 56.56 124 THR A CA 1
ATOM 877 C C . THR A 1 124 ? 1.983 37.110 21.714 1.00 56.56 124 THR A C 1
ATOM 879 O O . THR A 1 124 ? 1.755 37.600 22.812 1.00 56.56 124 THR A O 1
ATOM 882 N N . LEU A 1 125 ? 3.139 37.321 21.070 1.00 57.56 125 LEU A N 1
ATOM 883 C CA . LEU A 1 125 ? 4.225 38.146 21.625 1.00 57.56 125 LEU A CA 1
ATOM 884 C C . LEU A 1 125 ? 4.051 39.655 21.370 1.00 57.56 125 LEU A C 1
ATOM 886 O O . LEU A 1 125 ? 4.762 40.446 21.970 1.00 57.56 125 LEU A O 1
ATOM 890 N N . SER A 1 126 ? 3.142 40.058 20.475 1.00 51.22 126 SER A N 1
ATOM 891 C CA . SER A 1 126 ? 2.877 41.472 20.152 1.00 51.22 126 SER A CA 1
ATOM 892 C C . SER A 1 126 ? 1.721 42.083 20.964 1.00 51.22 126 SER A C 1
ATOM 894 O O . SER A 1 126 ? 1.363 43.237 20.729 1.00 51.22 126 SER A O 1
ATOM 896 N N . SER A 1 127 ? 1.110 41.316 21.876 1.00 54.84 127 SER A N 1
ATOM 897 C CA . SER A 1 127 ? 0.034 41.765 22.779 1.00 54.84 127 SER A CA 1
ATOM 898 C C . SER A 1 127 ? 0.416 41.717 24.269 1.00 54.84 127 SER A C 1
ATOM 900 O O . SER A 1 127 ? -0.464 41.869 25.114 1.00 54.84 127 SER A O 1
ATOM 902 N N . CYS A 1 128 ? 1.704 41.538 24.582 1.00 42.75 128 CYS A N 1
ATOM 903 C CA . CYS A 1 128 ? 2.313 41.824 25.887 1.00 42.75 128 CYS A CA 1
ATOM 904 C C . CYS A 1 128 ? 3.284 42.994 25.730 1.00 42.75 128 CYS A C 1
ATOM 906 O O . CYS A 1 128 ? 3.356 43.806 26.675 1.00 42.75 128 CYS A O 1
#

Secondary structure (DSSP, 8-state):
-HHHHHHHHHHHHHHHHHHH-PPP-HHHHHHHHHHHHHHGGGGTPPPP---HHHHHHHHHTT--STHHHHHHHHHHHHHHHHHHHHHTT--HHHHHHHHHHHHHHHHHHHHHHHHHHHHHHHHHHT--

Radius of gyration: 19.09 Å; chains: 1; bounding box: 32×58×48 Å

pLDDT: mean 82.09, std 11.15, range [42.75, 94.25]

Foldseek 3Di:
DLVVLLVQLVVLQVVVCVLQVDHDDSVVVSVVLVVCQVVQVVVVHDRDGDDSVVVVVCVVVVDDDPVSVVVVVVCVVVCCVVCVVVCVPDDVVVVVVVVVVVVVVVVVVVVVVVVVVVVVVVVVVVVD

InterPro domains:
  IPR001902 SLC26A/SulP transporter [PTHR11814] (2-106)
  IPR011547 SLC26A/SulP transporter domain [PF00916] (2-106)

Organism: NCBI:txid1134687

Sequence (128 aa):
MAMLGAIESLLCAVVLDGMTGTKHKANSELIGQGLGNIVAPFFGGITATAAIARSAANVRAGATSPVSAVIHALLVIMALLVLAPLLSWLPLSAMAALLLMVAWNMERSAQGSLTCCAMRQKTTLSSC